Protein AF-A0A7X6PZP9-F1 (afdb_monomer_lite)

pLDDT: mean 90.42, std 5.98, range [65.0, 96.94]

Foldseek 3Di:
DVVVVVVCCVVPPPD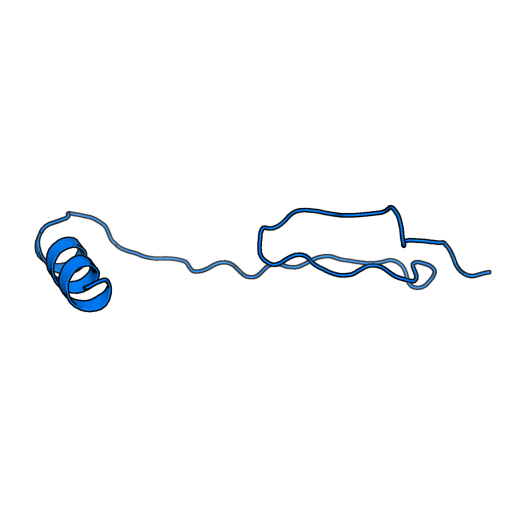DPDDDDDQDDDDDPQKPDWDQDPVRDTDCPRIDGHD

Radius of gyration: 18.64 Å; chains: 1; bounding box: 32×19×49 Å

Sequence (51 aa):
IYKQAQEIIRDDAPWIFTWTGENLAGLRKEVKG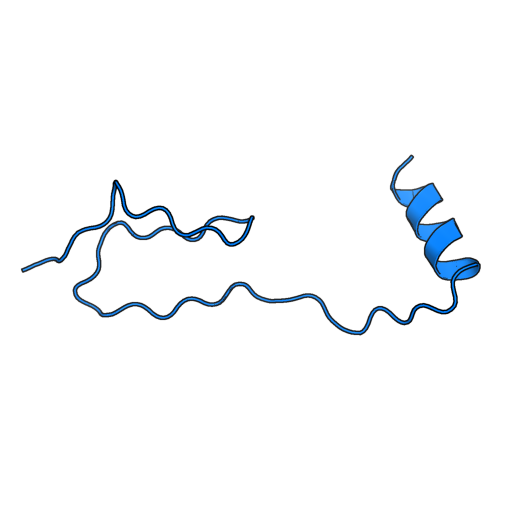FKQHPAGHHKLDQVSFGG

Secondary structure (DSSP, 8-state):
-HHHHHHHHHHHS---------------TTEES----TTS----TT-EE--

Structure (mmCIF, N/CA/C/O backbone):
data_AF-A0A7X6PZP9-F1
#
_entry.id   AF-A0A7X6PZP9-F1
#
loop_
_atom_site.group_PDB
_atom_site.id
_atom_site.type_symbol
_atom_site.label_atom_id
_atom_site.label_alt_id
_atom_site.label_comp_id
_atom_site.label_asym_id
_atom_site.label_entity_id
_atom_site.label_seq_id
_atom_site.pdbx_PDB_ins_code
_atom_site.Cartn_x
_atom_site.Cartn_y
_atom_site.Cartn_z
_atom_site.occupancy
_atom_site.B_iso_or_equiv
_atom_site.auth_seq_id
_atom_site.auth_comp_id
_atom_site.auth_asym_id
_atom_site.auth_atom_id
_atom_site.pdbx_PDB_model_nu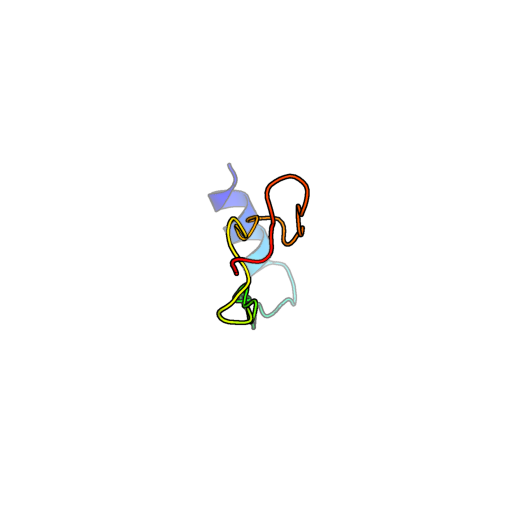m
ATOM 1 N N . ILE A 1 1 ? -13.647 10.248 16.144 1.00 83.94 1 ILE A N 1
ATOM 2 C CA . ILE A 1 1 ? -14.380 8.984 15.894 1.00 83.94 1 ILE A CA 1
ATOM 3 C C . ILE A 1 1 ? -13.413 7.801 15.769 1.00 83.94 1 ILE A C 1
ATOM 5 O O . ILE A 1 1 ? -13.407 6.991 16.681 1.00 83.94 1 ILE A O 1
ATOM 9 N N . TYR A 1 2 ? -12.530 7.725 14.759 1.00 90.81 2 TYR A N 1
ATOM 10 C CA . TYR A 1 2 ? -11.611 6.573 14.611 1.00 90.81 2 TYR A CA 1
ATOM 11 C C . TYR A 1 2 ? -10.708 6.296 15.826 1.00 90.81 2 TYR A C 1
ATOM 13 O O . TYR A 1 2 ? -10.554 5.141 16.200 1.00 90.81 2 TYR A O 1
ATOM 21 N N . LYS A 1 3 ? -10.178 7.334 16.488 1.00 92.00 3 LYS A N 1
ATOM 22 C CA . LYS A 1 3 ? -9.343 7.173 17.693 1.00 92.00 3 LYS A CA 1
ATOM 23 C C . LYS A 1 3 ? -10.083 6.486 18.851 1.00 92.00 3 LYS A C 1
ATOM 25 O O . LYS A 1 3 ? -9.576 5.528 19.410 1.00 92.00 3 LYS A O 1
ATOM 30 N N . GLN A 1 4 ? -11.299 6.940 19.154 1.00 91.94 4 GLN A N 1
ATOM 31 C CA . GLN A 1 4 ? -12.123 6.363 20.224 1.00 91.94 4 GLN A CA 1
ATOM 32 C C . GLN A 1 4 ? -12.507 4.911 19.914 1.00 91.94 4 GLN A C 1
ATOM 34 O O . GLN A 1 4 ? -12.487 4.064 20.795 1.00 91.94 4 GLN A O 1
ATOM 39 N N . ALA A 1 5 ? -12.798 4.601 18.646 1.00 90.62 5 ALA A N 1
ATOM 40 C CA . ALA A 1 5 ? -13.059 3.227 18.226 1.00 90.62 5 ALA A CA 1
ATOM 41 C C . ALA A 1 5 ? -11.815 2.329 18.377 1.00 90.62 5 ALA A C 1
ATOM 43 O O . ALA A 1 5 ? -11.934 1.195 18.826 1.00 90.62 5 ALA A O 1
ATOM 44 N N . GLN A 1 6 ? -10.621 2.834 18.0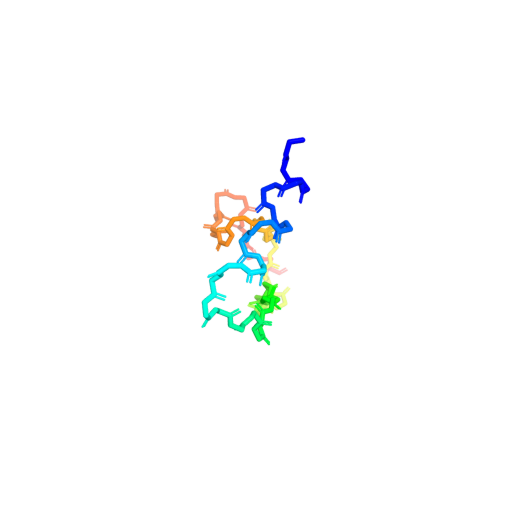47 1.00 90.06 6 GLN A N 1
ATOM 45 C CA . GLN A 1 6 ? -9.359 2.106 18.240 1.00 90.06 6 GLN A CA 1
ATOM 46 C C . GLN A 1 6 ? -9.052 1.849 19.724 1.00 90.06 6 GLN A C 1
ATOM 48 O O . GLN A 1 6 ? -8.532 0.786 20.050 1.00 90.06 6 GLN A O 1
ATOM 53 N N . GLU A 1 7 ? -9.388 2.788 20.613 1.00 91.25 7 GLU A N 1
ATOM 54 C CA . GLU A 1 7 ? -9.239 2.631 22.067 1.00 91.25 7 GLU A CA 1
ATOM 55 C C . GLU A 1 7 ? -10.150 1.518 22.607 1.00 91.25 7 GLU A C 1
ATOM 57 O O . GLU A 1 7 ? -9.657 0.621 23.281 1.00 91.25 7 GLU A O 1
ATOM 62 N N . ILE A 1 8 ? -11.431 1.501 22.217 1.00 90.75 8 ILE A N 1
ATOM 63 C CA . ILE A 1 8 ? -12.383 0.442 22.605 1.00 90.75 8 ILE A CA 1
ATOM 64 C C . ILE A 1 8 ? -11.925 -0.933 22.091 1.00 90.75 8 ILE A C 1
ATOM 66 O O . ILE A 1 8 ? -11.907 -1.902 22.840 1.00 90.75 8 ILE A O 1
ATOM 70 N N . ILE A 1 9 ? -11.496 -1.027 20.825 1.00 87.69 9 ILE A N 1
ATOM 71 C CA . ILE A 1 9 ? -11.015 -2.293 20.239 1.00 87.69 9 ILE A CA 1
ATOM 72 C C . ILE A 1 9 ? -9.776 -2.817 20.975 1.00 87.69 9 ILE A C 1
ATOM 74 O O . ILE A 1 9 ? -9.669 -4.022 21.190 1.00 87.69 9 ILE A O 1
ATOM 78 N N . ARG A 1 10 ? -8.838 -1.935 21.345 1.00 86.56 10 ARG A N 1
ATOM 79 C CA . ARG A 1 10 ? -7.642 -2.310 22.112 1.00 86.56 10 ARG A CA 1
ATOM 80 C C . ARG A 1 10 ? -8.010 -2.867 23.489 1.00 86.56 10 ARG A C 1
ATOM 82 O O . ARG A 1 10 ? -7.371 -3.818 23.924 1.00 86.56 10 ARG A O 1
ATOM 89 N N . ASP A 1 11 ? -8.978 -2.251 24.162 1.00 88.50 11 ASP A N 1
ATOM 90 C CA . ASP A 1 11 ? -9.306 -2.568 25.554 1.00 88.50 11 ASP A CA 1
ATOM 91 C C . ASP A 1 11 ? -10.204 -3.813 25.680 1.00 88.50 11 ASP A C 1
ATOM 93 O O . ASP A 1 11 ? -10.038 -4.583 26.626 1.00 88.50 11 ASP A O 1
ATOM 97 N N . ASP A 1 12 ? -11.089 -4.058 24.704 1.00 87.88 12 ASP A N 1
ATOM 98 C CA . ASP A 1 12 ? -12.122 -5.101 24.801 1.00 87.88 12 ASP A CA 1
ATOM 99 C C . ASP A 1 12 ? -11.825 -6.384 23.997 1.00 87.88 12 ASP A C 1
ATOM 101 O O . ASP A 1 12 ? -12.410 -7.435 24.274 1.00 87.88 12 ASP A O 1
ATOM 105 N N . ALA A 1 13 ? -10.947 -6.347 22.986 1.00 79.06 13 ALA A N 1
ATOM 106 C CA . ALA A 1 13 ? -10.668 -7.514 22.142 1.00 79.06 13 ALA A CA 1
ATOM 107 C C . ALA A 1 13 ? -9.420 -8.294 22.608 1.00 79.06 13 ALA A C 1
ATOM 109 O O . ALA A 1 13 ? -8.401 -7.689 22.934 1.00 79.06 13 ALA A O 1
ATOM 110 N N . PRO A 1 14 ? -9.405 -9.643 22.535 1.00 74.38 14 PRO A N 1
ATOM 111 C CA . PRO A 1 14 ? -8.231 -10.461 22.863 1.00 74.38 14 PRO A CA 1
ATOM 112 C C . PRO A 1 14 ? -7.188 -10.466 21.724 1.00 74.38 14 PRO A C 1
ATOM 114 O O . PRO A 1 14 ? -6.603 -11.502 21.403 1.00 74.38 14 PRO A O 1
ATOM 117 N N . TRP A 1 15 ? -6.997 -9.337 21.039 1.00 82.12 15 TRP A N 1
ATOM 118 C CA . TRP A 1 15 ? -6.121 -9.223 19.874 1.00 82.12 15 TRP A CA 1
ATOM 119 C C . TRP A 1 15 ? -4.819 -8.517 20.238 1.00 82.12 15 TRP A C 1
ATOM 121 O O . TRP A 1 15 ? -4.815 -7.385 20.710 1.00 82.12 15 TRP A O 1
ATOM 131 N N . ILE A 1 16 ? -3.695 -9.177 19.961 1.00 83.31 16 ILE A N 1
ATOM 132 C CA . ILE A 1 16 ? -2.362 -8.582 20.071 1.00 83.31 16 ILE A CA 1
ATOM 133 C C . ILE A 1 16 ? -1.920 -8.170 18.664 1.00 83.31 16 ILE A C 1
ATOM 135 O O . ILE A 1 16 ? -1.679 -9.021 17.808 1.00 83.31 16 ILE A O 1
ATOM 139 N N . PHE A 1 17 ? -1.808 -6.866 18.415 1.00 86.06 17 PHE A N 1
ATOM 140 C CA . PHE A 1 17 ? -1.317 -6.331 17.143 1.00 86.06 17 PHE A CA 1
ATOM 141 C C . PHE A 1 17 ? 0.210 -6.443 17.087 1.00 86.06 17 PHE A C 1
ATOM 143 O O . PHE A 1 17 ? 0.924 -5.603 17.626 1.00 86.06 17 PHE A O 1
ATOM 150 N N . THR A 1 18 ? 0.721 -7.502 16.463 1.00 90.25 18 THR A N 1
ATOM 151 C CA . THR A 1 18 ? 2.159 -7.823 16.470 1.00 90.25 18 THR A CA 1
ATOM 152 C C . THR A 1 18 ? 2.932 -7.286 15.271 1.00 90.25 18 THR A C 1
ATOM 154 O O . THR A 1 18 ? 4.162 -7.275 15.303 1.00 90.25 18 THR A O 1
ATOM 157 N N . TRP A 1 19 ? 2.250 -6.868 14.202 1.00 87.75 19 TRP A N 1
ATOM 158 C CA . TRP A 1 19 ? 2.916 -6.558 12.943 1.00 87.75 19 TRP A CA 1
ATOM 159 C C . TRP A 1 19 ? 2.222 -5.458 12.144 1.00 87.75 19 TRP A C 1
ATOM 161 O O . TRP A 1 19 ? 1.010 -5.478 11.933 1.00 87.75 19 TRP A O 1
ATOM 171 N N . THR A 1 20 ? 3.035 -4.540 11.632 1.00 88.19 20 THR A N 1
ATOM 172 C CA . THR A 1 20 ? 2.677 -3.589 10.579 1.00 88.19 20 THR A CA 1
ATOM 173 C C . THR A 1 20 ? 3.637 -3.802 9.423 1.00 88.19 20 THR A C 1
ATOM 175 O O . THR A 1 20 ? 4.844 -3.631 9.583 1.00 88.19 20 THR A O 1
ATOM 178 N N . GLY A 1 21 ? 3.106 -4.218 8.279 1.00 87.62 21 GLY A N 1
ATOM 179 C CA . GLY A 1 21 ? 3.930 -4.621 7.151 1.00 87.62 21 GLY A CA 1
ATOM 180 C C . GLY A 1 21 ? 4.606 -3.488 6.415 1.00 87.62 21 GLY A C 1
ATOM 181 O O . GLY A 1 21 ? 4.035 -2.415 6.229 1.00 87.62 21 GLY A O 1
ATOM 182 N N . GLU A 1 22 ? 5.798 -3.785 5.912 1.00 89.19 22 GLU A N 1
ATOM 183 C CA . GLU A 1 22 ? 6.434 -2.991 4.874 1.00 89.19 22 GLU A CA 1
ATOM 184 C C . GLU A 1 22 ? 6.023 -3.519 3.502 1.00 89.19 22 GLU A C 1
ATOM 186 O O . GLU A 1 22 ? 5.981 -4.726 3.255 1.00 89.19 22 GLU A O 1
ATOM 191 N N . ASN A 1 23 ? 5.735 -2.602 2.586 1.00 88.69 23 ASN A N 1
ATOM 192 C CA . ASN A 1 23 ? 5.536 -2.952 1.193 1.00 88.69 23 ASN A CA 1
ATOM 193 C C . ASN A 1 23 ? 6.919 -2.932 0.528 1.00 88.69 23 ASN A C 1
ATOM 195 O O . ASN A 1 23 ? 7.449 -1.864 0.237 1.00 88.69 23 ASN A O 1
ATOM 199 N N . LEU A 1 24 ? 7.524 -4.098 0.302 1.00 91.81 24 LEU A N 1
ATOM 200 C CA . LEU A 1 24 ? 8.837 -4.231 -0.338 1.00 91.81 24 LEU A CA 1
ATOM 201 C C . LEU A 1 24 ? 8.686 -4.880 -1.716 1.00 91.81 24 LEU A C 1
ATOM 203 O O . LEU A 1 24 ? 8.086 -5.945 -1.844 1.00 91.81 24 LEU A O 1
ATOM 207 N N . ALA A 1 25 ? 9.252 -4.250 -2.746 1.00 92.81 25 ALA A N 1
ATOM 208 C CA . ALA A 1 25 ? 9.260 -4.770 -4.111 1.00 92.81 25 ALA A CA 1
ATOM 209 C C . ALA A 1 25 ? 10.671 -4.674 -4.707 1.00 92.81 25 ALA A C 1
ATOM 211 O O . ALA A 1 25 ? 11.239 -3.588 -4.814 1.00 92.81 25 ALA A O 1
ATOM 212 N N . GLY A 1 26 ? 11.240 -5.816 -5.099 1.00 93.69 26 GLY A N 1
ATOM 213 C CA . GLY A 1 26 ? 12.530 -5.875 -5.784 1.00 93.69 26 GLY A CA 1
ATOM 214 C C . GLY A 1 26 ? 12.378 -5.613 -7.281 1.00 93.69 26 GLY A C 1
ATOM 215 O O . GLY A 1 26 ? 11.538 -6.228 -7.936 1.00 93.69 26 GLY A O 1
ATOM 216 N N . LEU A 1 27 ? 13.208 -4.727 -7.835 1.00 94.75 27 LEU A N 1
ATOM 217 C CA . LEU A 1 27 ? 13.205 -4.387 -9.259 1.00 94.75 27 LEU A CA 1
ATOM 218 C C . LEU A 1 27 ? 14.563 -4.689 -9.890 1.00 94.75 27 LEU A C 1
ATOM 220 O O . LEU A 1 27 ? 15.611 -4.466 -9.284 1.00 94.75 27 LEU A O 1
ATOM 224 N N . ARG A 1 28 ? 14.545 -5.161 -11.139 1.00 95.25 28 ARG A N 1
ATOM 225 C CA . ARG A 1 28 ? 15.759 -5.227 -11.963 1.00 95.25 28 ARG A CA 1
ATOM 226 C C . ARG A 1 28 ? 16.153 -3.816 -12.416 1.00 95.25 28 ARG A C 1
ATOM 228 O O . ARG A 1 28 ? 15.279 -2.971 -12.601 1.00 95.25 28 ARG A O 1
ATOM 235 N N . LYS A 1 29 ? 17.450 -3.560 -12.631 1.00 95.44 29 LYS A N 1
ATOM 236 C CA . LYS A 1 29 ? 17.974 -2.222 -12.992 1.00 95.44 29 LYS A CA 1
ATOM 237 C C . LYS A 1 29 ? 17.372 -1.668 -14.292 1.00 95.44 29 LYS A C 1
ATOM 239 O O . LYS A 1 29 ? 17.275 -0.450 -14.465 1.00 95.44 29 LYS A O 1
ATOM 244 N N . GLU A 1 30 ? 16.978 -2.564 -15.192 1.00 96.94 30 GLU A N 1
ATOM 245 C CA . GLU A 1 30 ? 16.387 -2.273 -16.495 1.00 96.94 30 GLU A CA 1
ATOM 246 C C . GLU A 1 30 ? 14.923 -1.834 -16.373 1.00 96.94 30 GLU A C 1
ATOM 248 O O . GLU A 1 30 ? 14.419 -1.177 -17.274 1.00 96.94 30 GLU A O 1
ATOM 253 N N . VAL A 1 31 ? 14.234 -2.137 -15.266 1.00 96.25 31 VAL A N 1
ATOM 254 C CA . VAL A 1 31 ? 12.829 -1.752 -15.072 1.00 96.25 31 VAL A CA 1
ATOM 255 C C . VAL A 1 31 ? 12.731 -0.253 -14.801 1.00 96.25 31 VAL A C 1
ATOM 257 O O . VAL A 1 31 ? 13.344 0.270 -13.868 1.00 96.25 31 VAL A O 1
ATOM 260 N N . LYS A 1 32 ? 11.932 0.442 -15.612 1.00 96.19 32 LYS A N 1
ATOM 261 C CA . LYS A 1 32 ? 11.638 1.875 -15.499 1.00 96.19 32 LYS A CA 1
ATOM 262 C C . LYS A 1 32 ? 10.139 2.090 -15.309 1.00 96.19 32 LYS A C 1
ATOM 264 O O . LYS A 1 32 ? 9.323 1.281 -15.736 1.00 96.19 32 LYS A O 1
ATOM 269 N N . GLY A 1 33 ? 9.778 3.182 -14.637 1.00 94.94 33 GLY A N 1
ATOM 270 C CA . GLY A 1 33 ? 8.381 3.600 -14.474 1.00 94.94 33 GLY A CA 1
ATOM 271 C C . GLY A 1 33 ? 7.576 2.855 -13.403 1.00 94.94 33 GLY A C 1
ATOM 272 O O . GLY A 1 33 ? 6.454 3.265 -13.111 1.00 94.94 33 GLY A O 1
ATOM 273 N N . PHE A 1 34 ? 8.132 1.821 -12.757 1.00 96.06 34 PHE A N 1
ATOM 274 C CA . PHE A 1 34 ? 7.444 1.135 -11.659 1.00 96.06 34 PHE A CA 1
ATOM 275 C C . PHE A 1 34 ? 7.240 2.063 -10.458 1.00 96.06 34 PHE A C 1
ATOM 277 O O . PHE A 1 34 ? 8.178 2.701 -9.976 1.00 96.06 34 PHE A O 1
ATOM 284 N N . LYS A 1 35 ? 6.004 2.096 -9.953 1.00 94.75 35 LYS A N 1
ATOM 285 C CA . LYS A 1 35 ? 5.622 2.800 -8.728 1.00 94.75 35 LYS A CA 1
ATOM 286 C C . LYS A 1 35 ? 4.829 1.866 -7.832 1.00 94.75 35 LYS A C 1
ATOM 288 O O . LYS A 1 35 ? 3.839 1.271 -8.253 1.00 94.75 35 LYS A O 1
ATOM 293 N N . GLN A 1 36 ? 5.246 1.781 -6.578 1.00 94.38 36 GLN A N 1
ATOM 294 C CA . GLN A 1 36 ? 4.556 0.984 -5.582 1.00 94.38 36 GLN A CA 1
ATOM 295 C C . GLN A 1 36 ? 3.238 1.648 -5.177 1.00 94.38 36 GLN A C 1
ATOM 297 O O . GLN A 1 36 ? 3.200 2.838 -4.863 1.00 94.38 36 GLN A O 1
ATOM 302 N N . HIS A 1 37 ? 2.146 0.882 -5.193 1.00 93.19 37 HIS A N 1
ATOM 303 C CA . HIS A 1 37 ? 0.835 1.379 -4.788 1.00 93.19 37 HIS A CA 1
ATOM 304 C C . HIS A 1 37 ? 0.605 1.138 -3.284 1.00 93.19 37 HIS A C 1
ATOM 306 O O . HIS A 1 37 ? 0.838 0.016 -2.826 1.00 93.19 37 HIS A O 1
ATOM 312 N N . PRO A 1 38 ? 0.075 2.112 -2.515 1.00 91.62 38 PRO A N 1
ATOM 313 C CA . PRO A 1 38 ? -0.180 1.954 -1.075 1.00 91.62 38 PRO A CA 1
ATOM 314 C C . PRO A 1 38 ? -1.081 0.762 -0.726 1.00 91.62 38 PRO A C 1
ATOM 316 O O . PRO A 1 38 ? -0.885 0.112 0.290 1.00 91.62 38 PRO A O 1
ATOM 319 N N . ALA A 1 39 ? -2.028 0.431 -1.609 1.00 91.62 39 ALA A N 1
ATOM 320 C CA . ALA A 1 39 ? -2.912 -0.732 -1.461 1.00 91.62 39 ALA A CA 1
ATOM 321 C C . ALA A 1 39 ? -2.273 -2.085 -1.860 1.00 91.62 39 ALA A C 1
ATOM 323 O O . ALA A 1 39 ? -2.974 -3.082 -1.972 1.00 91.62 39 ALA A O 1
ATOM 324 N N . GLY A 1 40 ? -0.971 -2.128 -2.159 1.00 89.12 40 GLY A N 1
ATOM 325 C CA . GLY A 1 40 ? -0.254 -3.360 -2.517 1.00 89.12 40 GLY A CA 1
ATOM 3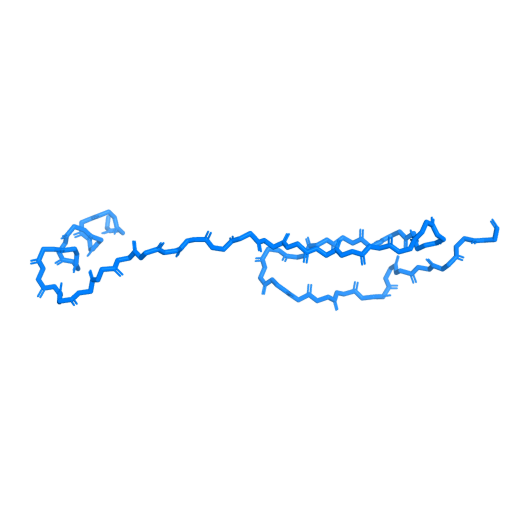26 C C . GLY A 1 40 ? -0.377 -3.803 -3.981 1.00 89.12 40 GLY A C 1
ATOM 327 O O . GLY A 1 40 ? 0.344 -4.697 -4.406 1.00 89.12 40 GLY A O 1
ATOM 328 N N . HIS A 1 41 ? -1.235 -3.176 -4.789 1.00 92.50 41 HIS A N 1
ATOM 329 C CA . HIS A 1 41 ? -1.376 -3.525 -6.208 1.00 92.50 41 HIS A CA 1
ATOM 330 C C . HIS A 1 41 ? -0.145 -3.153 -7.052 1.00 92.50 41 HIS A C 1
ATOM 332 O O . HIS A 1 41 ? 0.545 -2.165 -6.788 1.00 92.50 41 HIS A O 1
ATOM 338 N N . HIS A 1 42 ? 0.089 -3.907 -8.127 1.00 93.94 42 HIS A N 1
ATOM 339 C CA . HIS A 1 42 ? 1.122 -3.611 -9.122 1.00 93.94 42 HIS A CA 1
ATOM 340 C C . HIS A 1 42 ? 0.472 -3.176 -10.434 1.00 93.94 42 HIS A C 1
ATOM 342 O O . HIS A 1 42 ? -0.139 -3.979 -11.135 1.00 93.94 42 HIS A O 1
ATOM 348 N N . LYS A 1 43 ? 0.591 -1.885 -10.752 1.00 94.38 43 LYS A N 1
ATOM 349 C CA . LYS A 1 43 ? 0.160 -1.315 -12.034 1.00 94.38 43 LYS A CA 1
ATOM 350 C C . LYS A 1 43 ? 1.364 -1.268 -12.967 1.00 94.38 43 LYS A C 1
ATOM 352 O O . LYS A 1 43 ? 2.393 -0.704 -12.599 1.00 94.38 43 LYS A O 1
ATOM 357 N N . LEU A 1 44 ? 1.243 -1.902 -14.130 1.00 95.12 44 LEU A N 1
ATOM 358 C CA . LEU A 1 44 ? 2.346 -2.077 -15.083 1.00 95.12 44 LEU A CA 1
ATOM 359 C C . LEU A 1 44 ? 2.133 -1.322 -16.401 1.00 95.12 44 LEU A C 1
ATOM 361 O O . LEU A 1 44 ? 2.980 -1.377 -17.282 1.00 95.12 44 LEU A O 1
ATOM 365 N N . ASP A 1 45 ? 1.027 -0.595 -16.534 1.00 95.62 45 ASP A N 1
ATOM 366 C CA . ASP A 1 45 ? 0.651 0.162 -17.731 1.00 95.62 45 ASP A CA 1
ATOM 367 C C . ASP A 1 45 ? 1.648 1.279 -18.087 1.00 95.62 45 ASP A C 1
ATOM 369 O O . ASP A 1 45 ? 1.764 1.651 -19.250 1.00 95.62 45 ASP A O 1
ATOM 373 N N . GLN A 1 46 ? 2.391 1.782 -17.097 1.00 94.69 46 GLN A N 1
ATOM 374 C CA . GLN A 1 46 ? 3.460 2.777 -17.266 1.00 94.69 46 GLN A CA 1
ATOM 375 C C . GLN A 1 46 ? 4.870 2.187 -17.081 1.00 94.69 46 GLN A C 1
ATOM 377 O O . GLN A 1 46 ? 5.835 2.932 -16.905 1.00 94.69 46 GLN A O 1
ATOM 382 N N . VAL A 1 47 ? 5.001 0.857 -17.054 1.00 96.88 47 VAL A N 1
ATOM 383 C CA . VAL A 1 47 ? 6.275 0.171 -16.802 1.00 96.88 47 VAL A CA 1
ATOM 384 C C . VAL A 1 47 ? 6.902 -0.281 -18.113 1.00 96.88 47 VAL A C 1
ATOM 386 O O . VAL A 1 47 ? 6.236 -0.850 -18.973 1.00 96.88 47 VAL A O 1
ATOM 389 N N . SER A 1 48 ? 8.206 -0.059 -18.252 1.00 96.44 48 SER A N 1
ATOM 390 C CA . SER A 1 48 ? 8.975 -0.469 -19.426 1.00 96.44 48 SER A CA 1
ATOM 391 C C . SER A 1 48 ? 10.356 -0.999 -19.045 1.00 96.44 48 SER A C 1
ATOM 393 O O . SER A 1 48 ? 10.828 -0.815 -17.919 1.00 96.44 48 SER A O 1
ATOM 395 N N . PHE A 1 49 ? 11.008 -1.669 -19.995 1.00 95.81 49 PHE A N 1
ATOM 396 C CA . PHE A 1 49 ? 12.420 -2.023 -19.899 1.00 95.81 49 PHE A CA 1
ATOM 397 C C . PHE A 1 49 ? 13.250 -0.964 -20.630 1.00 95.81 49 PHE A C 1
ATOM 399 O O . PHE A 1 49 ? 12.975 -0.648 -21.785 1.00 95.81 49 PHE A O 1
ATOM 406 N N . GLY A 1 50 ? 14.245 -0.401 -19.949 1.00 83.69 50 GLY A N 1
ATOM 407 C CA . GLY A 1 50 ? 15.259 0.451 -20.562 1.00 83.69 50 GLY A CA 1
ATOM 408 C C . GLY A 1 50 ? 16.307 -0.400 -21.274 1.00 83.69 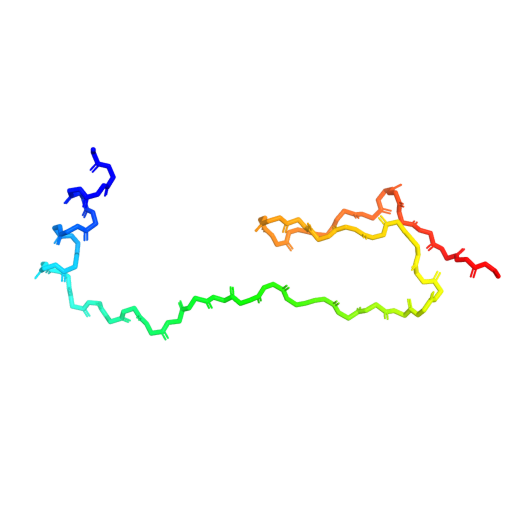50 GLY A C 1
ATOM 409 O O . GLY A 1 50 ? 16.779 -1.383 -20.699 1.00 83.69 50 GLY A O 1
ATOM 410 N N . GLY A 1 51 ? 16.632 -0.019 -22.512 1.00 65.00 51 GLY A N 1
ATOM 411 C CA . GLY A 1 51 ? 17.817 -0.499 -23.229 1.00 65.00 51 GLY A CA 1
ATOM 412 C C . GLY A 1 51 ? 19.099 0.148 -22.723 1.00 65.00 51 GLY A C 1
ATOM 413 O O . GLY A 1 51 ? 19.009 1.243 -22.119 1.00 65.00 51 GLY A O 1
#